Protein AF-A0A933RQF5-F1 (afdb_monomer_lite)

Radius of gyration: 13.09 Å; chains: 1; bounding box: 24×23×44 Å

Structure (mmCIF, N/CA/C/O backbone):
data_AF-A0A933RQF5-F1
#
_entry.id   AF-A0A933RQF5-F1
#
loop_
_atom_site.group_PDB
_atom_site.id
_atom_site.type_symbol
_atom_site.label_atom_id
_atom_site.label_alt_id
_atom_site.label_comp_id
_atom_site.label_asym_id
_atom_site.label_entity_id
_atom_site.label_seq_id
_atom_site.pdbx_PDB_ins_code
_atom_site.Cartn_x
_atom_site.Cartn_y
_atom_site.Cartn_z
_atom_site.occupancy
_atom_site.B_iso_or_equiv
_atom_site.auth_seq_id
_atom_site.auth_comp_id
_atom_site.auth_asym_id
_atom_site.auth_atom_id
_atom_site.pdbx_PDB_model_num
ATOM 1 N N . MET A 1 1 ? -8.842 -15.215 -36.145 1.00 50.62 1 MET A N 1
ATOM 2 C CA . MET A 1 1 ? -9.369 -14.458 -34.991 1.00 50.62 1 MET A CA 1
ATOM 3 C C . MET A 1 1 ? -8.193 -14.280 -34.044 1.00 50.62 1 MET A C 1
ATOM 5 O O . MET A 1 1 ? -7.787 -15.263 -33.440 1.00 50.62 1 MET A O 1
ATOM 9 N N . HIS A 1 2 ? -7.536 -13.118 -34.042 1.00 46.31 2 HIS A N 1
ATOM 10 C CA . HIS A 1 2 ? -6.377 -12.865 -33.180 1.00 46.31 2 HIS A CA 1
ATOM 11 C C . HIS A 1 2 ? -6.583 -11.518 -32.485 1.00 46.31 2 HIS A C 1
ATOM 13 O O . HIS A 1 2 ? -6.622 -10.479 -33.133 1.00 46.31 2 HIS A O 1
ATOM 19 N N . LEU A 1 3 ? -6.860 -11.636 -31.188 1.00 56.66 3 LEU A N 1
ATOM 20 C CA . LEU A 1 3 ? -6.784 -10.670 -30.094 1.00 56.66 3 LEU A CA 1
ATOM 21 C C . LEU A 1 3 ? -6.323 -9.257 -30.490 1.00 56.66 3 LEU A C 1
ATOM 23 O O . LEU A 1 3 ? -5.136 -8.955 -30.500 1.00 56.66 3 LEU A O 1
ATOM 27 N N . GLY A 1 4 ? -7.288 -8.377 -30.751 1.00 44.75 4 GLY A N 1
ATOM 28 C CA . GLY A 1 4 ? -7.091 -6.932 -30.699 1.00 44.75 4 GLY A CA 1
ATOM 29 C C . GLY A 1 4 ? -7.412 -6.435 -29.295 1.00 44.75 4 GLY A C 1
ATOM 30 O O . GLY A 1 4 ? -8.429 -5.773 -29.107 1.00 44.75 4 GLY A O 1
ATOM 31 N N . HIS A 1 5 ? -6.606 -6.810 -28.298 1.00 52.25 5 HIS A N 1
ATOM 32 C CA . HIS A 1 5 ? -6.603 -6.052 -27.052 1.00 52.25 5 HIS A CA 1
ATOM 33 C C . HIS A 1 5 ? -5.961 -4.711 -27.383 1.00 52.25 5 HIS A C 1
ATOM 35 O O . HIS A 1 5 ? -4.767 -4.611 -27.647 1.00 52.25 5 HIS A O 1
ATOM 41 N N . ILE A 1 6 ? -6.822 -3.709 -27.490 1.00 45.78 6 ILE A N 1
ATOM 42 C CA . ILE A 1 6 ? -6.480 -2.300 -27.483 1.00 45.78 6 ILE A CA 1
ATOM 43 C C . ILE A 1 6 ? -5.528 -2.040 -26.309 1.00 45.78 6 ILE A C 1
ATOM 45 O O . ILE A 1 6 ? -5.943 -1.959 -25.161 1.00 45.78 6 ILE A O 1
ATOM 49 N N . HIS A 1 7 ? -4.230 -1.959 -26.591 1.00 44.31 7 HIS A N 1
ATOM 50 C CA . HIS A 1 7 ? -3.295 -1.337 -25.672 1.00 44.31 7 HIS A CA 1
ATOM 51 C C . HIS A 1 7 ? -3.596 0.161 -25.748 1.00 44.31 7 HIS A C 1
ATOM 53 O O . HIS A 1 7 ? -3.113 0.869 -26.633 1.00 44.31 7 HIS A O 1
ATOM 59 N N . GLU A 1 8 ? -4.469 0.635 -24.857 1.00 51.78 8 GLU A N 1
ATOM 60 C CA . GLU A 1 8 ? -4.353 2.007 -24.366 1.00 51.78 8 GLU A CA 1
ATOM 61 C C . GLU A 1 8 ? -2.876 2.225 -24.001 1.00 51.78 8 GLU A C 1
ATOM 63 O O . GLU A 1 8 ? -2.230 1.265 -23.571 1.00 51.78 8 GLU A O 1
ATOM 68 N N . PRO A 1 9 ? -2.293 3.415 -24.216 1.00 48.34 9 PRO A N 1
ATOM 69 C CA . PRO A 1 9 ? -0.927 3.681 -23.797 1.00 48.34 9 PRO A CA 1
ATOM 70 C C . PRO A 1 9 ? -0.900 3.666 -22.267 1.00 48.34 9 PRO A C 1
ATOM 72 O O . PRO A 1 9 ? -0.982 4.703 -21.618 1.00 48.34 9 PRO A O 1
ATOM 75 N N . THR A 1 10 ? -0.850 2.476 -21.678 1.00 57.97 10 THR A N 1
ATOM 76 C CA . THR A 1 10 ? -0.425 2.289 -20.310 1.00 57.97 10 THR A CA 1
ATOM 77 C C . THR A 1 10 ? 0.984 2.839 -20.287 1.00 57.97 10 THR A C 1
ATOM 79 O O . THR A 1 10 ? 1.866 2.370 -21.009 1.00 57.97 10 THR A O 1
ATOM 82 N N . GLU A 1 11 ? 1.178 3.919 -19.538 1.00 66.19 11 GLU A N 1
ATOM 83 C CA . GLU A 1 11 ? 2.499 4.429 -19.211 1.00 66.19 11 GLU A CA 1
ATOM 84 C C . GLU A 1 11 ? 3.150 3.392 -18.285 1.00 66.19 11 GLU A C 1
ATOM 86 O O . GLU A 1 11 ? 3.280 3.621 -17.084 1.00 66.19 11 GLU A O 1
ATOM 91 N N . GLU A 1 12 ? 3.493 2.229 -18.849 1.00 67.44 12 GLU A N 1
ATOM 92 C CA . GLU A 1 12 ? 4.051 1.065 -18.172 1.00 67.44 12 GLU A CA 1
ATOM 93 C C . GLU A 1 12 ? 5.408 1.452 -17.604 1.00 67.44 12 GLU A C 1
ATOM 95 O O . GLU A 1 12 ? 6.431 1.463 -18.288 1.00 67.44 12 GLU A O 1
ATOM 100 N N . ASN A 1 13 ? 5.389 1.865 -16.343 1.00 80.81 13 ASN A N 1
ATOM 101 C CA . ASN A 1 13 ? 6.543 2.384 -15.635 1.00 80.81 13 ASN A CA 1
ATOM 102 C C . ASN A 1 13 ? 6.593 1.709 -14.265 1.00 80.81 13 ASN A C 1
ATOM 104 O O . ASN A 1 13 ? 6.156 2.298 -13.269 1.00 80.81 13 ASN A O 1
ATOM 108 N N . PRO A 1 14 ? 7.150 0.488 -14.184 1.00 81.00 14 PRO A N 1
ATOM 109 C CA . PRO A 1 14 ? 7.202 -0.272 -12.937 1.00 81.00 14 PRO A CA 1
ATOM 110 C C . PRO A 1 14 ? 7.964 0.474 -11.830 1.00 81.00 14 PRO A C 1
ATOM 112 O O . PRO A 1 14 ? 7.614 0.379 -10.656 1.00 81.00 14 PRO A O 1
ATOM 115 N N . GLU A 1 15 ? 8.958 1.296 -12.180 1.00 87.50 15 GLU A N 1
ATOM 116 C CA . GLU A 1 15 ? 9.666 2.154 -11.220 1.00 87.50 15 GLU A CA 1
ATOM 117 C C . GLU A 1 15 ? 8.749 3.210 -10.586 1.00 87.50 15 GLU A C 1
ATOM 119 O O . GLU A 1 15 ? 8.803 3.467 -9.378 1.00 87.50 15 GLU A O 1
ATOM 124 N N . LEU A 1 16 ? 7.874 3.817 -11.392 1.00 87.25 16 LEU A N 1
ATOM 125 C CA . LEU A 1 16 ? 6.917 4.811 -10.920 1.00 87.25 16 LEU A CA 1
ATOM 126 C C . LEU A 1 16 ? 5.800 4.142 -10.109 1.00 87.25 16 LEU A C 1
ATOM 128 O O . LEU A 1 16 ? 5.417 4.653 -9.053 1.00 87.25 16 LEU A O 1
ATOM 132 N N . ALA A 1 17 ? 5.354 2.960 -10.538 1.00 90.38 17 ALA A N 1
ATOM 133 C CA . ALA A 1 17 ? 4.402 2.127 -9.813 1.00 90.38 17 ALA A CA 1
ATOM 134 C C . ALA A 1 17 ? 4.915 1.762 -8.407 1.00 90.38 17 ALA A C 1
ATOM 136 O O . ALA A 1 17 ? 4.206 1.984 -7.420 1.00 90.38 17 ALA A O 1
ATOM 137 N N . LEU A 1 18 ? 6.170 1.305 -8.299 1.00 90.19 18 LEU A N 1
ATOM 138 C CA . LEU A 1 18 ? 6.847 1.005 -7.030 1.00 90.19 18 LEU A CA 1
ATOM 139 C C . LEU A 1 18 ? 6.935 2.229 -6.115 1.00 90.19 18 LEU A C 1
ATOM 141 O O . LEU A 1 18 ? 6.703 2.125 -4.909 1.00 90.19 18 LEU A O 1
ATOM 145 N N . LYS A 1 19 ? 7.228 3.407 -6.675 1.00 93.44 19 LYS A N 1
ATOM 146 C CA . LYS A 1 19 ? 7.279 4.659 -5.910 1.00 93.44 19 LYS A CA 1
ATOM 147 C C . LYS A 1 19 ? 5.918 5.008 -5.304 1.00 93.44 19 LYS A C 1
ATOM 149 O O . LYS A 1 19 ? 5.848 5.353 -4.124 1.00 93.44 19 LYS A O 1
ATOM 154 N N . HIS A 1 20 ? 4.847 4.909 -6.088 1.00 92.94 20 HIS A N 1
ATOM 155 C CA . HIS A 1 20 ? 3.485 5.122 -5.593 1.00 92.94 20 HIS A CA 1
ATOM 156 C C . HIS A 1 20 ? 3.074 4.050 -4.578 1.00 92.94 20 HIS A C 1
ATOM 158 O O . HIS A 1 20 ? 2.497 4.382 -3.544 1.00 92.94 20 HIS A O 1
ATOM 164 N N . TYR A 1 21 ? 3.472 2.795 -4.790 1.00 94.19 21 TYR A N 1
ATOM 165 C CA . TYR A 1 21 ? 3.197 1.710 -3.851 1.00 94.19 21 TYR A CA 1
ATOM 166 C C . TYR A 1 21 ? 3.861 1.970 -2.497 1.00 94.19 21 TYR A C 1
ATOM 168 O O . TYR A 1 21 ? 3.201 1.895 -1.464 1.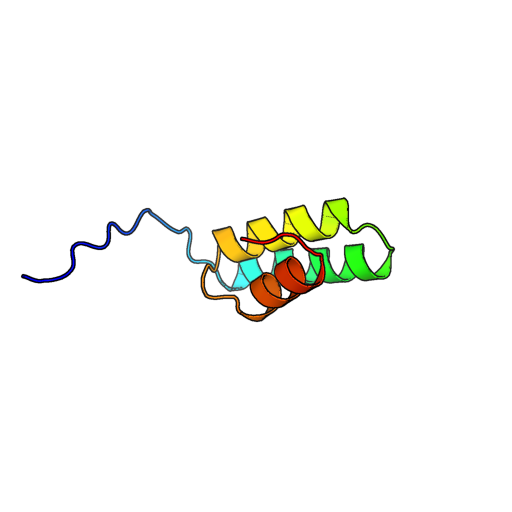00 94.19 21 TYR A O 1
ATOM 176 N N . GLY A 1 22 ? 5.132 2.381 -2.489 1.00 93.69 22 GLY A N 1
ATOM 177 C CA . GLY A 1 22 ? 5.839 2.763 -1.266 1.00 93.69 22 GLY A CA 1
ATOM 178 C C . GLY A 1 22 ? 5.098 3.847 -0.478 1.00 93.69 22 GLY A C 1
ATOM 179 O O . GLY A 1 22 ? 4.871 3.686 0.721 1.00 93.69 22 GLY A O 1
ATOM 180 N N . ARG A 1 23 ? 4.621 4.898 -1.160 1.00 93.94 23 ARG A N 1
ATOM 181 C CA . ARG A 1 23 ? 3.812 5.960 -0.533 1.00 93.94 23 ARG A CA 1
ATOM 182 C C . ARG A 1 23 ? 2.485 5.432 0.000 1.00 93.94 23 ARG A C 1
ATOM 184 O O . ARG A 1 23 ? 2.071 5.825 1.089 1.00 93.94 23 ARG A O 1
ATOM 191 N N . ALA A 1 24 ? 1.833 4.521 -0.721 1.00 93.81 24 ALA A N 1
ATOM 192 C CA . ALA A 1 24 ? 0.620 3.876 -0.238 1.00 93.81 24 ALA A CA 1
ATOM 193 C C . ALA A 1 24 ? 0.862 3.112 1.068 1.00 93.81 24 ALA A C 1
ATOM 195 O O . ALA A 1 24 ? 0.080 3.249 2.007 1.00 93.81 24 ALA A O 1
ATOM 196 N N . ILE A 1 25 ? 1.960 2.356 1.161 1.00 93.69 25 ILE A N 1
ATOM 197 C CA . ILE A 1 25 ? 2.336 1.642 2.387 1.00 93.69 25 ILE A CA 1
ATOM 198 C C . ILE A 1 25 ? 2.601 2.618 3.535 1.00 93.69 25 ILE A C 1
ATOM 200 O O . ILE A 1 25 ? 2.158 2.371 4.659 1.00 93.69 25 ILE A O 1
ATOM 204 N N . GLU A 1 26 ? 3.268 3.742 3.272 1.00 94.88 26 GLU A N 1
ATOM 205 C CA . GLU A 1 26 ? 3.459 4.782 4.285 1.00 94.88 26 GLU A CA 1
ATOM 206 C C . GLU A 1 26 ? 2.124 5.328 4.796 1.00 94.88 26 GLU A C 1
ATOM 208 O O . GLU A 1 26 ? 1.926 5.385 6.010 1.00 94.88 26 GLU A O 1
ATOM 213 N N . PHE A 1 27 ? 1.182 5.637 3.901 1.00 93.69 27 PHE A N 1
ATOM 214 C CA . PHE A 1 27 ? -0.155 6.090 4.286 1.00 93.69 27 PHE A CA 1
ATOM 215 C C . PHE A 1 27 ? -0.938 5.029 5.065 1.00 93.69 27 PHE A C 1
ATOM 217 O O . PHE A 1 27 ? -1.622 5.359 6.033 1.00 93.69 27 PHE A O 1
ATOM 224 N N . LEU A 1 28 ? -0.802 3.744 4.725 1.00 90.44 28 LEU A N 1
ATOM 225 C CA . LEU A 1 28 ? -1.396 2.669 5.527 1.00 90.44 28 LEU A CA 1
ATOM 226 C C . LEU A 1 28 ? -0.809 2.612 6.926 1.00 90.44 28 LEU A C 1
ATOM 228 O O . LEU A 1 28 ? -1.546 2.423 7.893 1.00 90.44 28 LEU A O 1
ATOM 232 N N . ARG A 1 29 ? 0.502 2.818 7.041 1.00 90.12 29 ARG A N 1
ATOM 233 C CA . ARG A 1 29 ? 1.193 2.821 8.326 1.00 90.12 29 ARG A CA 1
ATOM 234 C C . ARG A 1 29 ? 0.814 4.029 9.183 1.00 90.12 29 ARG A C 1
ATOM 236 O O . ARG A 1 29 ? 0.790 3.905 10.403 1.00 90.12 29 ARG A O 1
ATOM 243 N N . THR A 1 30 ? 0.484 5.166 8.572 1.00 91.62 30 THR A N 1
ATOM 244 C CA . THR A 1 30 ? -0.056 6.335 9.286 1.00 91.62 30 THR A CA 1
ATOM 245 C C . THR A 1 30 ? -1.560 6.234 9.566 1.00 91.62 30 THR A C 1
ATOM 247 O O . THR A 1 30 ? -2.096 7.088 10.264 1.00 91.62 30 THR A O 1
ATOM 250 N N . GLY A 1 31 ? -2.248 5.201 9.060 1.00 90.00 31 GLY A N 1
ATOM 251 C CA . GLY A 1 31 ? -3.698 5.007 9.209 1.00 90.00 31 GLY A CA 1
ATOM 252 C C . GLY A 1 31 ? -4.554 5.743 8.168 1.00 90.00 31 GLY A C 1
ATOM 253 O O . GLY A 1 31 ? -5.781 5.654 8.196 1.00 90.00 31 GLY A O 1
ATOM 254 N N . ASP A 1 32 ? -3.927 6.423 7.212 1.00 92.62 32 ASP A N 1
ATOM 255 C CA . ASP A 1 32 ? -4.551 7.193 6.136 1.00 92.62 32 ASP A CA 1
ATOM 256 C C . ASP A 1 32 ? -4.965 6.288 4.961 1.00 92.62 32 ASP A C 1
ATOM 258 O O . ASP A 1 32 ? -4.433 6.358 3.849 1.00 92.62 32 ASP A O 1
ATOM 262 N N . LYS A 1 33 ? -5.957 5.421 5.187 1.00 89.25 33 LYS A N 1
ATOM 263 C CA . LYS A 1 33 ? -6.435 4.479 4.156 1.00 89.25 33 LYS A CA 1
ATOM 264 C C . LYS A 1 33 ? -6.898 5.173 2.872 1.00 89.25 33 LYS A C 1
ATOM 266 O O . LYS A 1 33 ? -6.596 4.688 1.789 1.00 89.25 33 LYS A O 1
ATOM 271 N N . SER A 1 34 ? -7.564 6.325 2.965 1.00 90.00 34 SER A N 1
ATOM 272 C CA . SER A 1 34 ? -8.046 7.058 1.784 1.00 90.00 34 SER A CA 1
ATOM 273 C C . SER A 1 34 ? -6.910 7.461 0.840 1.00 90.00 34 SER A C 1
ATOM 275 O O . SER A 1 34 ? -7.012 7.262 -0.368 1.00 90.00 34 SER A O 1
ATOM 277 N N . ARG A 1 35 ? -5.804 7.982 1.390 1.00 91.31 35 ARG A N 1
ATOM 278 C CA . ARG A 1 35 ? -4.626 8.366 0.597 1.00 91.31 35 ARG A CA 1
ATOM 279 C C . ARG A 1 35 ? -3.866 7.147 0.092 1.00 91.31 35 ARG A C 1
ATOM 281 O O . ARG A 1 35 ? -3.381 7.161 -1.034 1.00 91.31 35 ARG A O 1
ATOM 288 N N . ALA A 1 36 ? -3.816 6.078 0.886 1.00 93.62 36 ALA A N 1
ATOM 289 C CA . ALA A 1 36 ? -3.238 4.820 0.442 1.00 93.62 36 ALA A CA 1
ATOM 290 C C . ALA A 1 36 ? -3.967 4.253 -0.782 1.00 93.62 36 ALA A C 1
ATOM 292 O O . ALA A 1 36 ? -3.315 3.883 -1.749 1.00 93.62 36 ALA A O 1
ATOM 293 N N . ILE A 1 37 ? -5.303 4.236 -0.774 1.00 91.50 37 ILE A N 1
ATOM 294 C CA . ILE A 1 37 ? -6.116 3.757 -1.901 1.00 91.50 37 ILE A CA 1
ATOM 295 C C . ILE A 1 37 ? -5.827 4.568 -3.167 1.00 91.50 37 ILE A C 1
ATOM 297 O O . ILE A 1 37 ? -5.675 3.986 -4.239 1.00 91.50 37 ILE A O 1
ATOM 301 N N . GLU A 1 38 ? -5.716 5.895 -3.064 1.00 92.31 38 GLU A N 1
ATOM 302 C CA . GLU A 1 38 ? -5.385 6.734 -4.220 1.00 92.31 38 GLU A CA 1
ATOM 303 C C . GLU A 1 38 ? -4.009 6.383 -4.805 1.00 92.31 38 GLU A C 1
ATOM 305 O O . GLU A 1 38 ? -3.885 6.195 -6.015 1.00 92.31 38 GLU A O 1
ATOM 310 N N . GLU A 1 39 ? -2.992 6.222 -3.956 1.00 94.19 39 GLU A N 1
ATOM 311 C CA . GLU A 1 39 ? -1.651 5.844 -4.407 1.00 94.19 39 GLU A CA 1
ATOM 312 C C . GLU A 1 39 ? -1.611 4.416 -4.981 1.00 94.19 39 GLU A C 1
ATOM 314 O O . GLU A 1 39 ? -0.983 4.205 -6.014 1.00 94.19 39 GLU A O 1
ATOM 319 N N . LEU A 1 40 ? -2.344 3.456 -4.402 1.00 92.31 40 LEU A N 1
ATOM 320 C CA . LEU A 1 40 ? -2.469 2.093 -4.942 1.00 92.31 40 LEU A CA 1
ATOM 321 C C . LEU A 1 40 ? -3.142 2.065 -6.318 1.00 92.31 40 LEU A C 1
ATOM 323 O O . LEU A 1 40 ? -2.742 1.292 -7.187 1.00 92.31 40 LEU A O 1
ATOM 327 N N . ARG A 1 41 ? -4.147 2.918 -6.547 1.00 90.56 41 ARG A N 1
ATOM 328 C CA . ARG A 1 41 ? -4.779 3.057 -7.868 1.00 90.56 41 ARG A CA 1
ATOM 329 C C . ARG A 1 41 ? -3.807 3.625 -8.895 1.00 90.56 41 ARG A C 1
ATOM 331 O O . ARG A 1 41 ? -3.817 3.172 -10.033 1.00 90.56 41 ARG A O 1
ATOM 338 N N . ARG A 1 42 ? -2.948 4.574 -8.501 1.00 91.00 42 ARG A N 1
ATOM 339 C CA . ARG A 1 42 ? -1.864 5.070 -9.366 1.00 91.00 42 ARG A CA 1
ATOM 340 C C . ARG A 1 42 ? -0.836 3.979 -9.644 1.00 91.00 42 ARG A C 1
ATOM 342 O O . ARG A 1 42 ? -0.401 3.862 -10.780 1.00 91.00 42 ARG A O 1
ATOM 349 N N . THR A 1 43 ? -0.495 3.145 -8.660 1.00 92.69 43 THR A N 1
ATOM 350 C CA . THR A 1 43 ? 0.364 1.973 -8.887 1.00 92.69 43 THR A CA 1
ATOM 351 C C . THR A 1 43 ? -0.203 1.083 -9.987 1.00 92.69 43 THR A C 1
ATOM 353 O O . THR A 1 43 ? 0.512 0.814 -10.939 1.00 92.69 43 THR A O 1
ATOM 356 N N . LEU A 1 44 ? -1.491 0.727 -9.923 1.00 89.38 44 LEU A N 1
ATOM 357 C CA . LEU A 1 44 ? -2.144 -0.077 -10.967 1.00 89.38 44 LEU A CA 1
ATOM 358 C C . LEU A 1 44 ? -2.326 0.651 -12.306 1.00 89.38 44 LEU A C 1
ATOM 360 O O . LEU A 1 44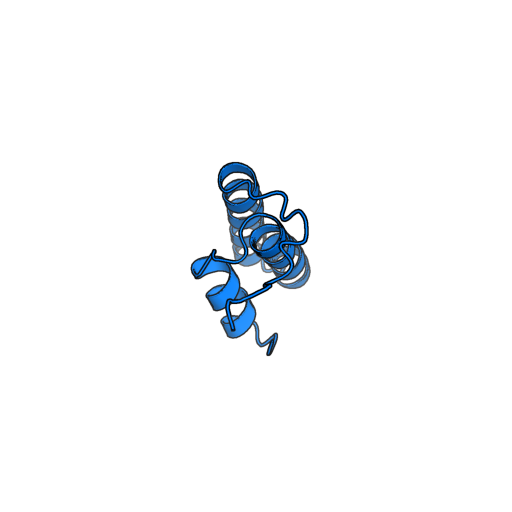 ? -2.534 0.011 -13.330 1.00 89.38 44 LEU A O 1
ATOM 364 N N . HIS A 1 45 ? -2.269 1.981 -12.312 1.00 89.06 45 HIS A N 1
ATOM 365 C CA . HIS A 1 45 ? -2.306 2.764 -13.543 1.00 89.06 45 HIS A CA 1
ATOM 366 C C . HIS A 1 45 ? -0.983 2.673 -14.316 1.00 89.06 45 HIS A C 1
ATOM 368 O O . HIS A 1 45 ? -0.999 2.557 -15.538 1.00 89.06 45 HIS A O 1
ATOM 374 N N . TYR A 1 46 ? 0.146 2.702 -13.601 1.00 88.06 46 TYR A N 1
ATOM 375 C CA . TYR A 1 46 ? 1.483 2.570 -14.191 1.00 88.06 46 TYR A CA 1
ATOM 376 C C . TYR A 1 46 ? 1.931 1.120 -14.354 1.00 88.06 46 TYR A C 1
ATOM 378 O O . TYR A 1 46 ? 2.776 0.841 -15.193 1.00 88.06 46 TYR A O 1
ATOM 386 N N . ASP A 1 47 ? 1.418 0.210 -13.532 1.00 87.19 47 ASP A N 1
ATOM 387 C CA . ASP A 1 47 ? 1.695 -1.218 -13.613 1.00 87.19 47 ASP A CA 1
ATOM 388 C C . ASP A 1 47 ? 0.409 -1.989 -13.277 1.00 87.19 47 ASP A C 1
ATOM 390 O O . ASP A 1 47 ? 0.125 -2.282 -12.112 1.00 87.19 47 ASP A O 1
ATOM 394 N N . 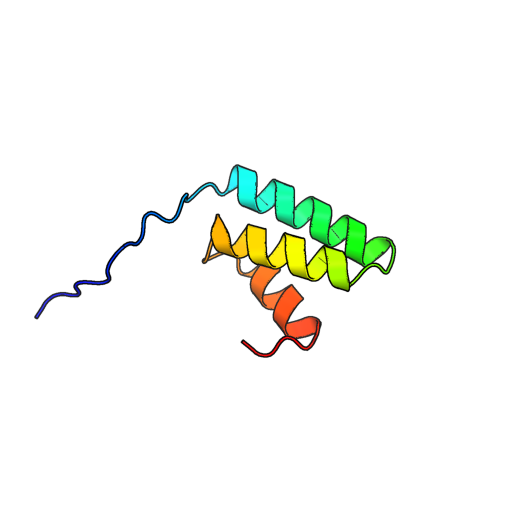PRO A 1 48 ? -0.436 -2.277 -14.280 1.00 84.94 48 PRO A N 1
ATOM 395 C CA . PRO A 1 48 ? -1.700 -2.977 -14.055 1.00 84.94 48 PRO A CA 1
ATOM 396 C C . PRO A 1 48 ? -1.513 -4.422 -13.569 1.00 84.94 48 PRO A C 1
ATOM 398 O O . PRO A 1 48 ? -2.451 -5.001 -13.016 1.00 84.94 48 PRO A O 1
ATOM 401 N N . ASP A 1 49 ? -0.314 -4.990 -13.731 1.00 87.00 49 ASP A N 1
ATOM 402 C CA . ASP A 1 49 ? 0.046 -6.327 -13.248 1.00 87.00 49 ASP A CA 1
ATOM 403 C C . ASP A 1 49 ? 0.537 -6.332 -11.786 1.00 87.00 49 ASP A C 1
ATOM 405 O O . ASP A 1 49 ? 0.821 -7.395 -11.224 1.00 87.00 49 ASP A O 1
ATOM 409 N N . PHE A 1 50 ? 0.575 -5.165 -11.122 1.00 89.19 50 PHE A N 1
ATOM 410 C CA . PHE A 1 50 ? 1.114 -5.008 -9.772 1.00 89.19 50 PHE A CA 1
ATOM 411 C C . PHE A 1 50 ? 0.235 -5.713 -8.729 1.00 89.19 50 PHE A C 1
ATOM 413 O O . PHE A 1 50 ? -0.633 -5.137 -8.059 1.00 89.19 50 PHE A O 1
ATOM 420 N N . SER A 1 51 ? 0.490 -7.009 -8.576 1.00 88.69 51 SER A N 1
ATOM 421 C CA . SER A 1 51 ? -0.324 -7.947 -7.805 1.00 88.69 51 SER A CA 1
ATOM 422 C C . SER A 1 51 ? -0.461 -7.537 -6.339 1.00 88.69 51 SER A C 1
ATOM 424 O O . SER A 1 51 ? -1.533 -7.667 -5.748 1.00 88.69 51 SER A O 1
ATOM 426 N N . GLU A 1 52 ? 0.597 -6.970 -5.761 1.00 89.00 52 GLU A N 1
ATOM 427 C CA . GLU A 1 52 ? 0.596 -6.469 -4.387 1.00 89.00 52 GLU A CA 1
ATOM 428 C C . GLU A 1 52 ? -0.383 -5.306 -4.176 1.00 89.00 52 GLU A C 1
ATOM 430 O O . GLU A 1 52 ? -1.107 -5.276 -3.181 1.00 89.00 52 GLU A O 1
ATOM 435 N N . ALA A 1 53 ? -0.455 -4.367 -5.118 1.00 90.25 53 ALA A N 1
ATOM 436 C CA . ALA A 1 53 ? -1.320 -3.196 -5.014 1.00 90.25 53 ALA A CA 1
ATOM 437 C C . ALA A 1 53 ? -2.785 -3.590 -5.167 1.00 90.25 53 ALA A C 1
ATOM 439 O O . ALA A 1 53 ? -3.643 -3.124 -4.415 1.00 90.25 53 ALA A O 1
ATOM 440 N N . ARG A 1 54 ? -3.054 -4.517 -6.089 1.00 89.31 54 ARG A N 1
ATOM 441 C CA . ARG A 1 54 ? -4.375 -5.113 -6.267 1.00 89.31 54 ARG A CA 1
ATOM 442 C C . ARG A 1 54 ? -4.822 -5.888 -5.028 1.00 89.31 54 ARG A C 1
ATOM 444 O O . ARG A 1 54 ? -5.959 -5.715 -4.595 1.00 89.31 54 ARG A O 1
ATOM 451 N N . ALA A 1 55 ? -3.936 -6.682 -4.424 1.00 90.81 55 ALA A N 1
ATOM 452 C CA . ALA A 1 55 ? -4.227 -7.370 -3.169 1.00 90.81 55 ALA A CA 1
ATOM 453 C C . ALA A 1 55 ? -4.562 -6.368 -2.057 1.00 90.81 55 ALA A C 1
ATOM 455 O O . ALA A 1 55 ? -5.588 -6.511 -1.402 1.00 90.81 55 ALA A O 1
ATOM 456 N N . LYS A 1 56 ? -3.773 -5.297 -1.907 1.00 89.69 56 LYS A N 1
ATOM 457 C CA . LYS A 1 56 ? -4.010 -4.256 -0.894 1.00 89.69 56 LYS A CA 1
ATOM 458 C C . LYS A 1 56 ? -5.348 -3.539 -1.078 1.00 89.69 56 LYS A C 1
ATOM 460 O O . LYS A 1 56 ? -6.030 -3.276 -0.092 1.00 89.69 56 LYS A O 1
ATOM 465 N N . LEU A 1 57 ? -5.738 -3.223 -2.313 1.00 88.31 57 LEU A N 1
ATOM 466 C CA . LEU A 1 57 ? -7.043 -2.615 -2.599 1.00 88.31 57 LEU A CA 1
ATOM 467 C C . LEU A 1 57 ? -8.201 -3.557 -2.248 1.00 88.31 57 LEU A C 1
ATOM 469 O O . LEU A 1 5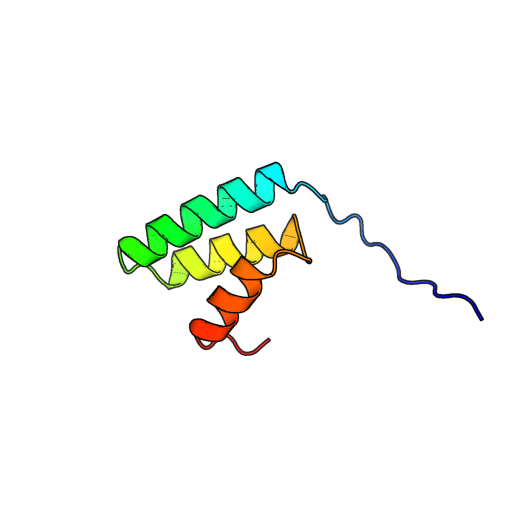7 ? -9.163 -3.123 -1.611 1.00 88.31 57 LEU A O 1
ATOM 473 N N . ALA A 1 58 ? -8.066 -4.843 -2.581 1.00 88.69 58 ALA A N 1
ATOM 474 C CA . ALA A 1 58 ? -9.041 -5.865 -2.215 1.00 88.69 58 ALA A CA 1
ATOM 475 C C . ALA A 1 58 ? -9.133 -6.047 -0.687 1.00 88.69 58 ALA A C 1
ATOM 477 O O . ALA A 1 58 ? -10.232 -6.070 -0.136 1.00 88.69 58 ALA A O 1
ATOM 478 N N . GLU A 1 59 ? -7.995 -6.085 0.019 1.00 86.38 59 GLU A N 1
ATOM 479 C CA . GLU A 1 59 ? -7.934 -6.129 1.490 1.00 86.38 59 GLU A CA 1
ATOM 480 C C . GLU A 1 59 ? -8.639 -4.927 2.139 1.00 86.38 59 GLU 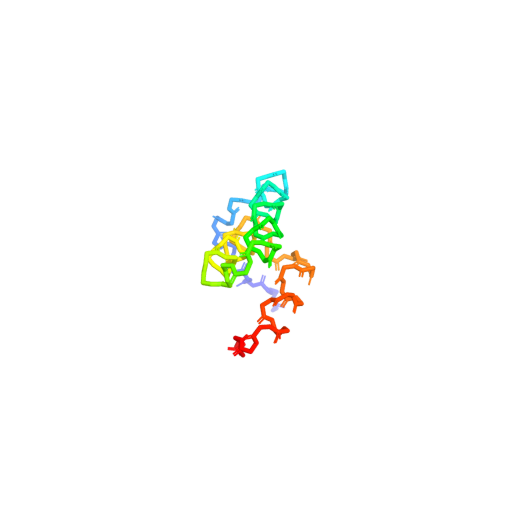A C 1
ATOM 482 O O . GLU A 1 59 ? -9.187 -5.034 3.236 1.00 86.38 59 GLU A O 1
ATOM 487 N N . MET A 1 60 ? -8.643 -3.769 1.474 1.00 81.94 60 MET A N 1
ATOM 488 C CA . MET A 1 60 ? -9.297 -2.555 1.969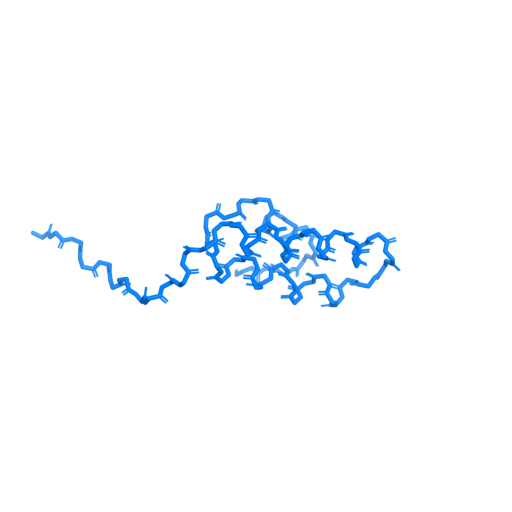 1.00 81.94 60 MET A CA 1
ATOM 489 C C . MET A 1 60 ? -10.802 -2.492 1.690 1.00 81.94 60 MET A C 1
ATOM 491 O O . MET A 1 60 ? -11.436 -1.514 2.089 1.00 81.94 60 MET A O 1
ATOM 495 N N . GLY A 1 61 ? -11.387 -3.516 1.062 1.00 72.44 61 GLY A N 1
ATOM 496 C CA . GLY A 1 61 ? -12.819 -3.558 0.755 1.00 72.44 61 GLY A CA 1
ATOM 497 C C . GLY A 1 61 ? -13.215 -2.660 -0.418 1.00 72.44 61 GLY A C 1
ATOM 498 O O . GLY A 1 61 ? -14.365 -2.237 -0.511 1.00 72.44 61 GLY A O 1
ATOM 499 N N . GLN A 1 62 ? -12.273 -2.326 -1.304 1.00 58.88 62 GLN A N 1
ATOM 500 C CA . GLN A 1 62 ? -12.608 -1.831 -2.637 1.00 58.88 62 GLN A CA 1
ATOM 501 C C . GLN A 1 62 ? -12.730 -3.054 -3.540 1.00 58.88 62 GLN A C 1
ATOM 503 O O . GLN A 1 62 ? -11.753 -3.521 -4.123 1.00 58.88 62 GLN A O 1
ATOM 508 N N . GLU A 1 63 ? -13.935 -3.620 -3.555 1.00 44.72 63 GLU A N 1
ATOM 509 C CA . GLU A 1 63 ? -14.331 -4.598 -4.561 1.00 44.72 63 GLU A CA 1
ATOM 510 C C . GLU A 1 63 ? -14.155 -3.935 -5.934 1.00 44.72 63 GLU A C 1
ATOM 512 O O . GLU A 1 63 ? -14.700 -2.858 -6.188 1.00 44.72 63 GLU A O 1
ATOM 517 N N . VAL A 1 64 ? -13.280 -4.532 -6.745 1.00 51.19 64 VAL A N 1
ATOM 518 C CA . VAL A 1 64 ? -13.057 -4.168 -8.149 1.00 51.19 64 VAL A CA 1
ATOM 519 C C . VAL A 1 64 ? -14.261 -4.525 -9.005 1.00 51.19 64 VAL A C 1
ATOM 521 O O . VAL A 1 64 ? -14.863 -5.593 -8.751 1.00 51.19 64 VAL A O 1
#

Foldseek 3Di:
DDDPPPPDPQLQDQVQLVVLQVVLVVCVVVVNNVSSLVSLVVSCSNPVPPVVSVVSCVVVVVDD

Secondary structure (DSSP, 8-state):
-------------HHHHHHHHHHHHHHHHHT-HHHHHHHHHHHHHH-TT-HHHHHHHHHTT---

Sequence (64 aa):
MHLGHIHEPTEENPELALKHYGRAIEFLRTGDKSRAIEELRRTLHYDPDFSEARAKLAEMGQEV

pLDDT: mean 80.98, std 16.54, range [44.31, 94.88]